Protein AF-A0A1G2VCA3-F1 (afdb_monomer_lite)

Sequence (59 aa):
MKRKFNNKQQAFIKKFIDILYHSMAIEREAPYSRREFSRKFRHHAIDLIDDGTYKKVRF

Radius of gyration: 12.17 Å; chains: 1; bounding box: 33×22×28 Å

Secondary structure (DSSP, 8-state):
------HHHHHHHHHHHHHHHHHHHHTT---S-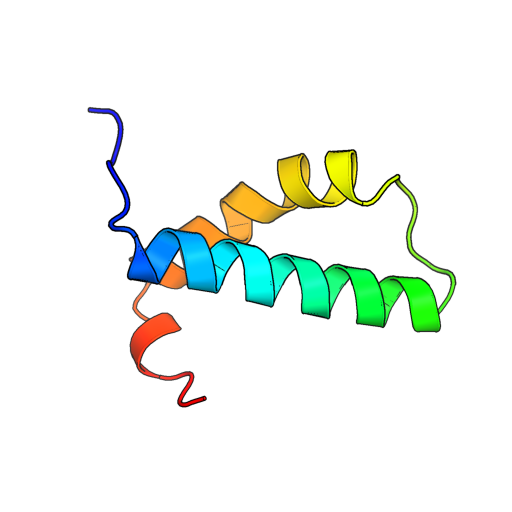HHHHHHHHHHHHHHHHHTTHHHH---

pLDDT: mean 75.27, std 10.63, range [45.12, 86.06]

Foldseek 3Di:
DPDDDDPVLVVQLVVVLVVVQVVCVVVVNNPDDSVVSSVVCSVVSVVCVVVVVVVVPDD

Structure (mmCIF, N/CA/C/O backbone):
data_AF-A0A1G2VCA3-F1
#
_entry.id   AF-A0A1G2VCA3-F1
#
loop_
_atom_site.group_PDB
_atom_site.id
_atom_site.type_symbol
_atom_site.label_atom_id
_atom_site.label_alt_id
_atom_site.label_comp_id
_atom_site.label_asym_id
_atom_site.label_entity_id
_atom_site.label_seq_id
_atom_site.pdbx_PDB_ins_code
_atom_site.Cartn_x
_atom_site.Cartn_y
_atom_site.Cartn_z
_atom_site.occupancy
_atom_site.B_iso_or_equiv
_atom_site.auth_seq_id
_atom_site.auth_comp_id
_atom_site.auth_asym_id
_atom_site.auth_atom_id
_atom_site.pdbx_PDB_model_num
ATOM 1 N N . MET A 1 1 ? -21.011 8.372 5.755 1.00 45.12 1 MET A N 1
ATOM 2 C CA . MET A 1 1 ? -20.066 8.508 6.893 1.00 45.12 1 MET A CA 1
ATOM 3 C C . MET A 1 1 ? -18.635 8.346 6.389 1.00 45.12 1 MET A C 1
ATOM 5 O O . MET A 1 1 ? -18.348 7.328 5.777 1.00 45.12 1 MET A O 1
ATOM 9 N N . LYS A 1 2 ? -17.734 9.317 6.609 1.00 56.66 2 LYS A N 1
ATOM 10 C CA . LYS A 1 2 ? -16.295 9.130 6.331 1.00 56.66 2 LYS A CA 1
ATOM 11 C C . LYS A 1 2 ? -15.723 8.173 7.387 1.00 56.66 2 LYS A C 1
ATOM 13 O O . LYS A 1 2 ? -15.720 8.528 8.564 1.00 56.66 2 LYS A O 1
ATOM 18 N N . ARG A 1 3 ? -15.278 6.972 6.997 1.00 64.94 3 ARG A N 1
ATOM 19 C CA . ARG A 1 3 ? -14.596 6.036 7.911 1.00 64.94 3 ARG A CA 1
ATOM 20 C C . ARG A 1 3 ? -13.299 6.694 8.404 1.00 64.94 3 ARG A C 1
ATOM 22 O O . ARG A 1 3 ? -12.453 7.073 7.597 1.00 64.94 3 ARG A O 1
ATOM 29 N N . LYS A 1 4 ? -13.163 6.893 9.720 1.00 72.38 4 LYS A N 1
ATOM 30 C CA . LYS A 1 4 ? -11.927 7.392 10.344 1.00 72.38 4 LYS A CA 1
ATOM 31 C C . LYS A 1 4 ? -11.064 6.193 10.734 1.00 72.38 4 LYS A C 1
ATOM 33 O O . LYS A 1 4 ? -11.387 5.498 11.691 1.00 72.38 4 LYS A O 1
ATOM 38 N N . PHE A 1 5 ? -9.974 5.964 10.005 1.00 75.19 5 PHE A N 1
ATOM 39 C CA . PHE A 1 5 ? -8.971 4.964 10.378 1.00 75.19 5 PHE A CA 1
ATOM 40 C C . PHE A 1 5 ? -8.167 5.438 11.584 1.00 75.19 5 PHE A C 1
ATOM 42 O O . PHE A 1 5 ? -7.7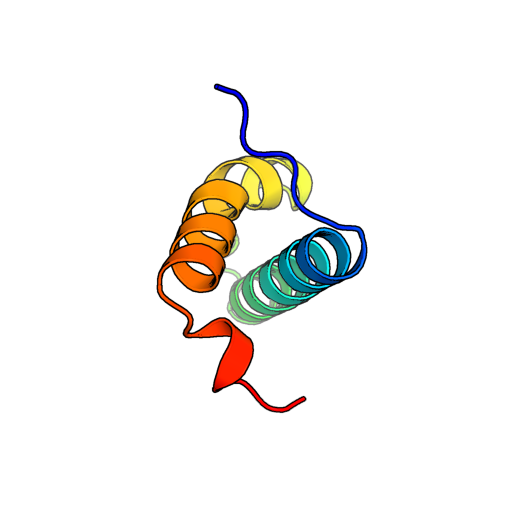61 6.604 11.640 1.00 75.19 5 PHE A O 1
ATOM 49 N N . ASN A 1 6 ? -7.895 4.531 12.519 1.00 83.81 6 ASN A N 1
ATOM 50 C CA . ASN A 1 6 ? -7.012 4.822 13.644 1.00 83.81 6 ASN A CA 1
ATOM 51 C C . ASN A 1 6 ? -5.539 4.922 13.192 1.00 83.81 6 ASN A C 1
ATOM 53 O O . ASN A 1 6 ? -5.175 4.512 12.087 1.00 83.81 6 ASN A O 1
ATOM 57 N N . ASN A 1 7 ? -4.669 5.442 14.061 1.00 82.94 7 ASN A N 1
ATOM 58 C CA . ASN A 1 7 ? -3.256 5.662 13.724 1.00 82.94 7 ASN A CA 1
ATOM 59 C C . ASN A 1 7 ? -2.516 4.375 13.311 1.00 82.94 7 ASN A C 1
ATOM 61 O O . ASN A 1 7 ? -1.648 4.427 12.441 1.00 82.94 7 ASN A O 1
ATOM 65 N N . LYS A 1 8 ? -2.871 3.212 13.880 1.00 80.94 8 LYS A N 1
ATOM 66 C CA . LYS A 1 8 ? -2.245 1.921 13.536 1.00 80.94 8 LYS A CA 1
ATOM 67 C C . LYS A 1 8 ? -2.605 1.488 12.111 1.00 80.94 8 LYS A C 1
ATOM 69 O O . LYS A 1 8 ? -1.727 1.093 11.351 1.00 80.94 8 LYS A O 1
ATOM 74 N N . GLN A 1 9 ? -3.871 1.636 11.727 1.00 80.38 9 GLN A N 1
ATOM 75 C CA . GLN A 1 9 ? -4.355 1.347 10.374 1.00 80.38 9 GLN A CA 1
ATOM 76 C C . GLN A 1 9 ? -3.728 2.290 9.340 1.00 80.38 9 GLN A C 1
ATOM 78 O O . GLN A 1 9 ? -3.273 1.836 8.295 1.00 80.38 9 GLN A O 1
ATOM 83 N N . GLN A 1 10 ? -3.620 3.589 9.642 1.00 79.81 10 GLN A N 1
ATOM 84 C CA . GLN A 1 10 ? -2.952 4.547 8.751 1.00 79.81 10 GLN A CA 1
ATOM 85 C C . GLN A 1 10 ? -1.464 4.217 8.547 1.00 79.81 10 GLN A C 1
ATOM 87 O O . GLN A 1 10 ? -0.962 4.288 7.423 1.00 79.81 10 GLN A O 1
ATOM 92 N N . ALA A 1 11 ? -0.763 3.822 9.616 1.00 84.00 11 ALA A N 1
ATOM 93 C CA . ALA A 1 11 ? 0.636 3.408 9.544 1.00 84.00 11 ALA A CA 1
ATOM 94 C C . ALA A 1 11 ? 0.822 2.129 8.710 1.00 84.00 11 ALA A C 1
ATOM 96 O O . ALA A 1 11 ? 1.754 2.054 7.908 1.00 84.00 11 ALA A O 1
ATOM 97 N N . PHE A 1 12 ? -0.080 1.152 8.854 1.00 82.62 12 PHE A N 1
ATOM 98 C CA . PHE A 1 12 ? -0.089 -0.056 8.028 1.00 82.62 12 PHE A CA 1
ATOM 99 C C . PHE A 1 12 ? -0.307 0.263 6.547 1.00 82.62 12 PHE A C 1
ATOM 101 O O . PHE A 1 12 ? 0.505 -0.154 5.726 1.00 82.62 12 PHE A O 1
ATOM 108 N N . ILE A 1 13 ? -1.334 1.056 6.211 1.00 83.25 13 ILE A N 1
ATOM 109 C CA . ILE A 1 13 ? -1.624 1.476 4.826 1.00 83.25 13 ILE A CA 1
ATOM 110 C C . ILE A 1 13 ? -0.373 2.074 4.188 1.00 83.25 13 ILE A C 1
ATOM 112 O O . ILE A 1 13 ? -0.014 1.719 3.069 1.00 83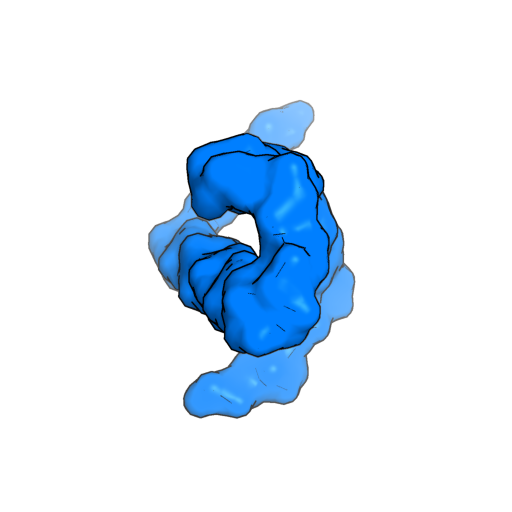.25 13 ILE A O 1
ATOM 116 N N . LYS A 1 14 ? 0.315 2.962 4.913 1.00 84.69 14 LYS A N 1
ATOM 117 C CA . LYS A 1 14 ? 1.543 3.591 4.426 1.00 84.69 14 LYS A CA 1
ATOM 118 C C . LYS A 1 14 ? 2.641 2.557 4.149 1.00 84.69 14 LYS A C 1
ATOM 120 O O . LYS A 1 14 ? 3.203 2.573 3.060 1.00 84.69 14 LYS A O 1
ATOM 125 N N . LYS A 1 15 ? 2.922 1.655 5.098 1.00 85.62 15 LYS A N 1
ATOM 126 C CA . LYS A 1 15 ? 3.948 0.609 4.932 1.00 85.62 15 LYS A CA 1
ATOM 127 C C . LYS A 1 15 ? 3.631 -0.338 3.773 1.00 85.62 15 LYS A C 1
ATOM 129 O O . LYS A 1 15 ? 4.516 -0.647 2.989 1.00 85.62 15 LYS A O 1
ATOM 134 N N . PHE A 1 16 ? 2.379 -0.769 3.652 1.00 83.88 16 PHE A N 1
ATOM 135 C CA . PHE A 1 16 ? 1.938 -1.674 2.594 1.00 83.88 16 PHE A CA 1
ATOM 136 C C . PHE A 1 16 ? 2.113 -1.058 1.200 1.00 83.88 16 PHE A C 1
ATOM 138 O O . PHE A 1 16 ? 2.694 -1.675 0.310 1.00 83.88 16 PHE A O 1
ATOM 145 N N . ILE A 1 17 ? 1.674 0.192 1.031 1.00 84.56 17 ILE A N 1
ATOM 146 C CA . ILE A 1 17 ? 1.850 0.943 -0.217 1.00 84.56 17 ILE A CA 1
ATOM 147 C C .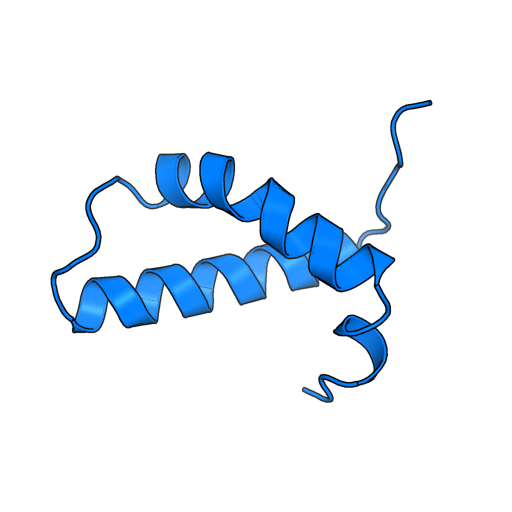 ILE A 1 17 ? 3.335 1.144 -0.531 1.00 84.56 17 ILE A C 1
ATOM 149 O O . ILE A 1 17 ? 3.730 1.028 -1.687 1.00 84.56 17 ILE A O 1
ATOM 153 N N . ASP A 1 18 ? 4.156 1.439 0.478 1.00 85.56 18 ASP A N 1
ATOM 154 C CA . ASP A 1 18 ? 5.594 1.625 0.290 1.00 85.56 18 ASP A CA 1
ATOM 155 C C . ASP A 1 18 ? 6.282 0.338 -0.186 1.00 85.56 18 ASP A C 1
ATOM 157 O O . ASP A 1 18 ? 7.118 0.407 -1.085 1.00 85.56 18 ASP A O 1
ATOM 161 N N . ILE A 1 19 ? 5.899 -0.824 0.357 1.00 86.06 19 ILE A N 1
ATOM 162 C CA . ILE A 1 19 ? 6.408 -2.133 -0.080 1.00 86.06 19 ILE A CA 1
ATOM 163 C C . ILE A 1 19 ? 5.992 -2.412 -1.526 1.00 86.06 19 ILE A C 1
ATOM 165 O O . ILE A 1 19 ? 6.857 -2.683 -2.351 1.00 86.06 19 ILE A O 1
ATOM 169 N N . LEU A 1 20 ? 4.703 -2.275 -1.858 1.00 84.00 20 LEU A N 1
ATOM 170 C CA . LEU A 1 20 ? 4.213 -2.490 -3.225 1.00 84.00 20 LEU A CA 1
ATOM 171 C C . LEU A 1 20 ? 4.908 -1.579 -4.242 1.00 84.00 20 LEU A C 1
ATOM 173 O O . LEU A 1 20 ? 5.311 -2.029 -5.312 1.00 84.00 20 LEU A O 1
ATOM 177 N N . TYR A 1 21 ? 5.067 -0.299 -3.903 1.00 85.44 21 TYR A N 1
ATOM 178 C CA . TYR A 1 21 ? 5.770 0.646 -4.762 1.00 85.44 21 TYR A CA 1
ATOM 179 C C . TYR A 1 21 ? 7.232 0.245 -4.952 1.00 85.44 21 TYR A C 1
ATOM 181 O O . TYR A 1 21 ? 7.745 0.316 -6.063 1.00 85.44 21 TYR A O 1
ATOM 189 N N . HIS A 1 22 ? 7.903 -0.167 -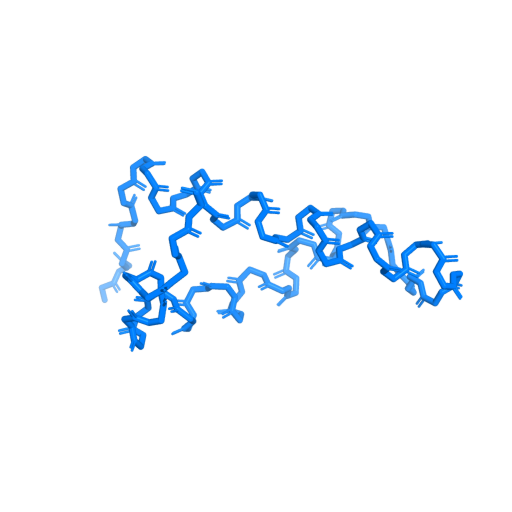3.874 1.00 85.69 22 HIS A N 1
ATOM 190 C CA . HIS A 1 22 ? 9.296 -0.587 -3.936 1.00 85.69 22 HIS A CA 1
ATOM 191 C C . HIS A 1 22 ? 9.469 -1.847 -4.791 1.00 85.69 22 HIS A C 1
ATOM 193 O O . HIS A 1 22 ? 10.352 -1.863 -5.641 1.00 85.69 22 HIS A O 1
ATOM 199 N N . SER A 1 23 ? 8.595 -2.846 -4.642 1.00 83.50 23 SER A N 1
ATOM 200 C CA . SER A 1 23 ? 8.592 -4.051 -5.480 1.00 83.50 23 SER A CA 1
ATOM 201 C C . SER A 1 23 ? 8.417 -3.723 -6.966 1.00 83.50 23 SER A C 1
ATOM 203 O O . SER A 1 23 ? 9.243 -4.134 -7.773 1.00 83.50 23 SER A O 1
ATOM 205 N N . MET A 1 24 ? 7.435 -2.893 -7.337 1.00 81.62 24 MET A N 1
ATOM 206 C CA . MET A 1 24 ? 7.266 -2.490 -8.744 1.00 81.62 24 MET A CA 1
ATOM 207 C C . MET A 1 24 ? 8.406 -1.599 -9.258 1.00 81.62 24 MET A C 1
ATOM 209 O O . MET A 1 24 ? 8.713 -1.595 -10.448 1.00 81.62 24 MET A O 1
ATOM 213 N N . ALA A 1 25 ? 9.037 -0.809 -8.384 1.00 79.06 25 ALA A N 1
ATOM 214 C CA . ALA A 1 25 ? 10.198 -0.004 -8.753 1.00 79.06 25 ALA A CA 1
ATOM 215 C C . ALA A 1 25 ? 11.435 -0.876 -9.023 1.00 79.06 25 ALA A C 1
ATOM 217 O O . ALA A 1 25 ? 12.196 -0.562 -9.938 1.00 79.06 25 ALA A O 1
ATOM 218 N N . ILE A 1 26 ? 11.618 -1.969 -8.269 1.00 76.31 26 ILE A N 1
ATOM 219 C CA . ILE A 1 26 ? 12.664 -2.974 -8.520 1.00 76.31 26 ILE A CA 1
ATOM 220 C C . ILE A 1 26 ? 12.469 -3.602 -9.904 1.00 76.31 26 ILE A C 1
ATOM 222 O O . ILE A 1 26 ? 13.430 -3.718 -10.661 1.00 76.31 26 ILE A O 1
ATOM 226 N N . GLU A 1 27 ? 11.228 -3.922 -10.268 1.00 78.62 27 GLU A N 1
ATOM 227 C CA . GLU A 1 27 ? 10.879 -4.493 -11.576 1.00 78.62 27 GLU A CA 1
ATOM 228 C C . GLU A 1 27 ? 10.903 -3.457 -12.721 1.00 78.62 27 GLU A C 1
ATOM 230 O O . GLU A 1 27 ? 10.686 -3.806 -13.876 1.00 78.62 27 GLU A O 1
ATOM 235 N N . ARG A 1 28 ? 11.222 -2.181 -12.432 1.00 74.94 28 ARG A N 1
ATOM 236 C CA . ARG A 1 28 ? 11.164 -1.030 -13.363 1.00 74.94 28 ARG A CA 1
ATOM 237 C C . ARG A 1 28 ? 9.786 -0.786 -13.992 1.00 74.94 28 ARG A C 1
ATOM 239 O O . ARG A 1 28 ? 9.671 0.008 -14.922 1.00 74.94 28 ARG A O 1
ATOM 246 N N . GLU A 1 29 ? 8.741 -1.391 -13.446 1.00 73.56 29 GLU A N 1
ATOM 247 C CA . GLU A 1 29 ? 7.372 -1.276 -13.947 1.00 73.56 29 GLU A CA 1
ATOM 248 C C . GLU A 1 29 ? 6.569 -0.171 -13.260 1.00 73.56 29 GLU A C 1
ATOM 250 O O . GLU A 1 29 ? 5.419 0.050 -13.618 1.00 73.56 29 GLU A O 1
ATOM 255 N N . ALA A 1 30 ? 7.137 0.541 -12.278 1.00 69.69 30 ALA A N 1
ATOM 256 C CA . ALA A 1 30 ? 6.442 1.619 -11.577 1.00 69.69 30 ALA A CA 1
ATOM 257 C C . ALA A 1 30 ? 6.014 2.740 -12.560 1.00 69.69 30 ALA A C 1
ATOM 259 O O . ALA A 1 30 ? 6.843 3.577 -12.925 1.00 69.69 30 ALA A O 1
ATOM 260 N N . PRO A 1 31 ? 4.726 2.834 -12.959 1.00 67.00 31 PRO A N 1
ATOM 261 C CA . PRO A 1 31 ? 4.318 3.689 -14.079 1.00 67.00 31 PRO A CA 1
ATOM 262 C C . PRO A 1 31 ? 4.078 5.146 -13.659 1.00 67.00 31 PRO A C 1
ATOM 264 O O . PRO A 1 31 ? 3.767 5.998 -14.487 1.00 67.00 31 PRO A O 1
ATOM 267 N N . TYR A 1 32 ? 4.142 5.429 -12.355 1.00 78.62 32 TYR A N 1
ATOM 268 C CA . TYR A 1 32 ? 3.749 6.702 -11.756 1.00 78.62 32 TYR A CA 1
ATOM 269 C C . TYR A 1 32 ? 4.693 7.073 -10.616 1.00 78.62 32 TYR A C 1
ATOM 271 O O . TYR A 1 32 ? 5.347 6.218 -10.017 1.00 78.62 32 TYR A O 1
ATOM 279 N N . SER A 1 33 ? 4.669 8.346 -10.225 1.00 81.94 33 SER A N 1
ATOM 280 C CA . SER A 1 33 ? 5.342 8.796 -9.007 1.00 81.94 33 SER A CA 1
ATOM 281 C C . SER A 1 33 ? 4.781 8.093 -7.757 1.00 81.94 33 SER A C 1
ATOM 283 O O . SER A 1 33 ? 3.587 7.788 -7.674 1.00 81.94 33 SER A O 1
ATOM 285 N N . ARG A 1 34 ? 5.606 7.906 -6.713 1.00 82.25 34 ARG A N 1
ATOM 286 C CA . ARG A 1 34 ? 5.180 7.327 -5.415 1.00 82.25 34 ARG A CA 1
ATOM 287 C C . ARG A 1 34 ? 3.912 7.973 -4.847 1.00 82.25 34 ARG A C 1
ATOM 289 O O . ARG A 1 34 ? 3.086 7.300 -4.227 1.00 82.25 34 ARG A O 1
ATOM 296 N N . ARG A 1 35 ? 3.748 9.284 -5.053 1.00 83.38 35 ARG A N 1
ATOM 297 C CA . ARG A 1 35 ? 2.588 10.055 -4.582 1.00 83.38 35 ARG A CA 1
ATOM 298 C C . ARG A 1 35 ? 1.307 9.652 -5.312 1.00 83.38 35 ARG A C 1
ATOM 300 O O . ARG A 1 35 ? 0.271 9.475 -4.672 1.00 83.38 35 ARG A O 1
ATOM 307 N N . GLU A 1 36 ? 1.373 9.484 -6.628 1.00 83.56 36 GLU A N 1
ATOM 308 C CA . GLU A 1 36 ? 0.242 9.029 -7.441 1.00 83.56 36 GLU A CA 1
ATOM 309 C C . GLU A 1 36 ? -0.084 7.561 -7.195 1.00 83.56 36 GLU A C 1
ATOM 311 O O . GLU A 1 36 ? -1.260 7.218 -7.052 1.00 83.56 36 GLU A O 1
ATOM 316 N N . PHE A 1 37 ? 0.945 6.724 -7.053 1.00 84.38 37 PHE A N 1
ATOM 317 C CA . PHE A 1 37 ? 0.793 5.328 -6.663 1.00 84.38 37 PHE A CA 1
ATOM 318 C C . PHE A 1 37 ? 0.062 5.213 -5.320 1.00 84.38 37 PHE A C 1
ATOM 320 O O . PHE A 1 37 ? -0.976 4.563 -5.224 1.00 84.38 37 PHE A O 1
ATOM 327 N N . SER A 1 38 ? 0.511 5.962 -4.308 1.00 84.31 38 SER A N 1
ATOM 328 C CA . SER A 1 38 ? -0.145 6.015 -2.997 1.00 84.31 38 SER A CA 1
ATOM 329 C C . SER A 1 38 ? -1.601 6.452 -3.078 1.00 84.31 38 SER A C 1
ATOM 331 O O . SER A 1 38 ? -2.436 5.936 -2.342 1.00 84.31 38 SER A O 1
ATOM 333 N N . ARG A 1 39 ? -1.936 7.399 -3.960 1.00 85.06 39 ARG A N 1
ATOM 334 C CA . ARG A 1 39 ? -3.318 7.857 -4.129 1.00 85.06 39 ARG A CA 1
ATOM 335 C C . ARG A 1 39 ? -4.204 6.767 -4.734 1.00 85.06 39 ARG A C 1
ATOM 337 O O . ARG A 1 39 ? -5.306 6.566 -4.237 1.00 85.06 39 ARG A O 1
ATOM 344 N N . LYS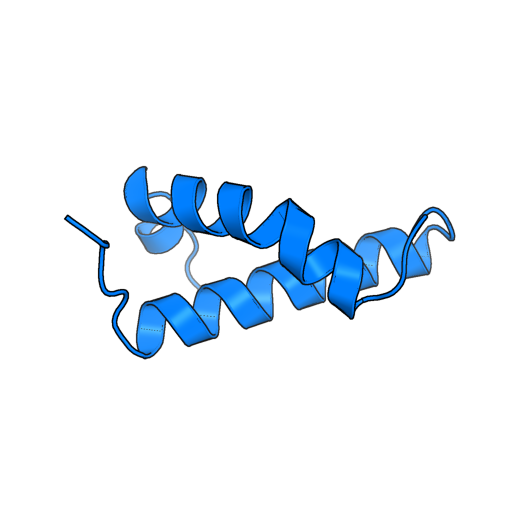 A 1 40 ? -3.724 6.070 -5.770 1.00 81.81 40 LYS A N 1
ATOM 345 C CA . LYS A 1 40 ? -4.473 5.001 -6.453 1.00 81.81 40 LYS A CA 1
ATOM 346 C C . LYS A 1 40 ? -4.627 3.752 -5.576 1.00 81.81 40 LYS A C 1
ATOM 348 O O . LYS A 1 40 ? -5.726 3.227 -5.452 1.00 81.81 40 LYS A O 1
ATOM 353 N N . PHE A 1 41 ? -3.556 3.322 -4.912 1.00 78.69 41 PHE A N 1
ATOM 354 C CA . PHE A 1 41 ? -3.513 2.052 -4.176 1.00 78.69 41 PHE A CA 1
ATOM 355 C C . PHE A 1 41 ? -3.954 2.154 -2.714 1.00 78.69 41 PHE A C 1
ATOM 357 O O . PHE A 1 41 ? -4.200 1.135 -2.070 1.00 78.69 41 PHE A O 1
ATOM 364 N N . ARG A 1 42 ? -4.132 3.371 -2.180 1.00 81.94 42 ARG A N 1
ATOM 365 C CA . ARG A 1 42 ? -4.716 3.567 -0.845 1.00 81.94 42 ARG A CA 1
ATOM 366 C C . ARG A 1 42 ? -6.105 2.952 -0.726 1.00 81.94 42 ARG A C 1
ATOM 368 O O . ARG A 1 42 ? -6.416 2.441 0.341 1.00 81.94 42 ARG A O 1
ATOM 375 N N . HIS A 1 43 ? -6.907 2.983 -1.786 1.00 79.12 43 HIS A N 1
ATOM 376 C CA . HIS A 1 43 ? -8.229 2.360 -1.783 1.00 79.12 43 HIS A CA 1
ATOM 377 C C . HIS A 1 43 ? -8.132 0.837 -1.603 1.00 79.12 43 HIS A C 1
ATOM 379 O O . HIS A 1 43 ? -8.729 0.314 -0.674 1.00 79.12 43 HIS A O 1
ATOM 385 N N . HIS A 1 44 ? -7.255 0.158 -2.348 1.00 74.94 44 HIS A N 1
ATOM 386 C CA . HIS A 1 44 ? -6.999 -1.276 -2.153 1.00 74.94 44 HIS A CA 1
ATOM 387 C C . HIS A 1 44 ? -6.449 -1.623 -0.767 1.00 74.94 44 HIS A C 1
ATOM 389 O O . HIS A 1 44 ? -6.865 -2.601 -0.155 1.00 74.94 44 HIS A O 1
ATOM 395 N N . ALA A 1 45 ? -5.528 -0.816 -0.237 1.00 75.31 45 ALA A N 1
ATOM 396 C CA . ALA A 1 45 ? -5.006 -1.028 1.112 1.00 75.31 45 ALA A CA 1
ATOM 397 C C . ALA A 1 45 ? -6.096 -0.881 2.193 1.00 75.31 45 ALA A C 1
ATOM 399 O O . ALA A 1 45 ? -6.030 -1.537 3.230 1.00 75.31 45 ALA A O 1
ATOM 400 N N . ILE A 1 46 ? -7.087 -0.015 1.954 1.00 76.06 46 ILE A N 1
ATOM 401 C CA . ILE A 1 46 ? -8.263 0.156 2.813 1.00 76.06 46 ILE A CA 1
ATOM 402 C C . ILE A 1 46 ? -9.183 -1.064 2.716 1.00 76.06 46 ILE A C 1
ATOM 404 O O . ILE A 1 46 ? -9.588 -1.578 3.757 1.00 76.06 46 ILE A O 1
ATOM 408 N N . ASP A 1 47 ? -9.450 -1.559 1.506 1.00 77.69 47 ASP A N 1
ATOM 409 C CA . ASP A 1 47 ? -10.284 -2.747 1.293 1.00 77.69 47 ASP A CA 1
ATOM 410 C C . ASP A 1 47 ? -9.694 -3.971 2.025 1.00 77.69 47 ASP A C 1
ATOM 412 O O . ASP A 1 47 ? -10.412 -4.703 2.701 1.00 77.69 47 ASP A O 1
ATOM 416 N N . LEU A 1 48 ? -8.363 -4.125 2.017 1.00 70.81 48 LEU A N 1
ATOM 417 C CA . LEU A 1 48 ? -7.649 -5.179 2.757 1.00 70.81 48 LEU A CA 1
ATOM 418 C C . LEU A 1 48 ? -7.720 -5.046 4.290 1.00 70.81 48 LEU A C 1
ATOM 420 O O . LEU A 1 48 ? -7.585 -6.041 5.011 1.00 70.81 48 LEU A O 1
ATOM 424 N N . ILE A 1 49 ? -7.889 -3.828 4.814 1.00 70.44 49 ILE A N 1
ATOM 425 C CA . ILE A 1 49 ? -8.117 -3.609 6.249 1.00 70.44 49 ILE A CA 1
ATOM 426 C C . ILE A 1 49 ? -9.545 -3.988 6.620 1.00 70.44 49 ILE A C 1
ATOM 428 O O . ILE A 1 49 ? -9.743 -4.643 7.647 1.00 70.44 49 ILE A O 1
ATOM 432 N N . ASP A 1 50 ? -10.511 -3.565 5.807 1.00 68.62 50 ASP A N 1
ATOM 433 C CA . ASP A 1 50 ? -11.932 -3.789 6.059 1.00 68.62 50 ASP A CA 1
ATOM 434 C C . ASP A 1 50 ? -12.292 -5.281 5.945 1.00 68.62 50 ASP A C 1
ATOM 436 O O . ASP A 1 50 ? -13.075 -5.774 6.755 1.00 68.62 50 ASP A O 1
ATOM 440 N N . ASP A 1 51 ? -11.634 -6.025 5.051 1.00 67.69 51 ASP A N 1
ATOM 441 C CA . ASP A 1 51 ? -11.793 -7.481 4.902 1.00 67.69 51 ASP A CA 1
ATOM 442 C C . ASP A 1 51 ? -11.113 -8.296 6.030 1.00 67.69 51 ASP A C 1
ATOM 444 O O . ASP A 1 51 ? -11.141 -9.524 6.076 1.00 67.69 51 ASP A O 1
ATOM 448 N N . GLY A 1 52 ? -10.461 -7.624 6.987 1.00 64.75 52 GLY A N 1
ATOM 449 C CA . GLY A 1 52 ? -9.821 -8.273 8.134 1.00 64.75 52 GLY A CA 1
ATOM 450 C C . GLY A 1 52 ? -8.514 -9.004 7.804 1.00 64.75 52 GLY A C 1
ATOM 451 O O . GLY A 1 52 ? -7.868 -9.525 8.719 1.00 64.75 52 GLY A O 1
ATOM 452 N N . THR A 1 53 ? -8.064 -8.978 6.546 1.00 62.41 53 THR A N 1
ATOM 453 C CA . THR A 1 53 ? -6.768 -9.516 6.100 1.00 62.41 53 THR A CA 1
ATOM 454 C C . THR A 1 53 ? -5.605 -8.871 6.857 1.00 62.41 53 THR A C 1
ATOM 456 O O . THR A 1 53 ? -4.654 -9.561 7.224 1.00 62.41 53 THR A O 1
ATOM 459 N N . TYR A 1 54 ? -5.737 -7.599 7.257 1.00 60.19 54 TYR A N 1
ATOM 460 C CA . TYR A 1 54 ? -4.814 -6.938 8.193 1.00 60.19 54 TYR A CA 1
ATOM 461 C C . TYR A 1 54 ? -4.544 -7.737 9.486 1.00 60.19 54 TYR A C 1
ATOM 463 O O . TYR A 1 54 ? -3.417 -7.743 9.968 1.00 60.19 54 TYR A O 1
ATOM 471 N N . LYS A 1 55 ? -5.537 -8.437 10.060 1.00 56.94 55 LYS A N 1
ATOM 472 C CA . LYS A 1 55 ? -5.327 -9.248 11.279 1.00 56.94 55 LYS A CA 1
ATOM 473 C C . LYS A 1 55 ? -4.538 -10.535 11.014 1.00 56.94 55 LYS A C 1
ATOM 475 O O . LYS A 1 55 ? -3.987 -11.098 11.958 1.00 56.94 55 LYS A O 1
ATOM 480 N N . LYS A 1 56 ? -4.515 -11.016 9.767 1.00 54.03 56 LYS A N 1
ATOM 481 C CA . LYS A 1 56 ? -3.823 -12.251 9.362 1.00 54.03 56 LYS A CA 1
ATOM 482 C C . LYS A 1 56 ? -2.387 -12.001 8.900 1.00 54.03 56 LYS A C 1
ATOM 484 O O . LYS A 1 56 ? -1.562 -12.902 9.017 1.00 54.03 56 LYS A O 1
ATOM 489 N N . VAL A 1 57 ? -2.065 -10.791 8.441 1.00 54.59 57 VAL A N 1
ATOM 490 C CA . VAL A 1 57 ? -0.684 -10.385 8.145 1.00 54.59 57 VAL A CA 1
ATOM 491 C C . VAL A 1 57 ? 0.022 -10.049 9.466 1.00 54.59 57 VAL A C 1
ATOM 493 O O . VAL A 1 57 ? 0.009 -8.907 9.924 1.00 54.59 57 VAL A O 1
ATOM 496 N N . ARG A 1 58 ? 0.595 -11.065 10.127 1.00 48.62 58 ARG A N 1
ATOM 497 C CA . ARG A 1 58 ? 1.541 -10.863 11.237 1.00 48.62 58 ARG A CA 1
ATOM 498 C C . ARG A 1 58 ? 2.835 -10.281 10.656 1.00 48.62 58 ARG A C 1
ATOM 500 O O . ARG A 1 58 ? 3.487 -10.957 9.866 1.00 48.62 58 ARG A O 1
ATOM 507 N N . PHE A 1 59 ? 3.156 -9.041 11.022 1.00 50.84 59 PHE A N 1
ATOM 508 C CA . PHE A 1 59 ? 4.500 -8.472 10.869 1.00 50.84 59 PHE A CA 1
ATOM 509 C C . PHE A 1 59 ? 5.379 -8.889 12.038 1.00 50.84 59 PHE A C 1
ATOM 511 O O . PHE A 1 59 ? 4.823 -8.988 13.158 1.00 50.84 59 PHE A O 1
#